Protein AF-A0A498K4H1-F1 (afdb_monomer_lite)

InterPro domains:
  IPR002156 Ribonuclease H domain [PF13456] (60-138)
  IPR036397 Ribonuclease H superfamily [G3DSA:3.30.420.10] (34-140)
  IPR044730 Ribonuclease H-like domain, plant type [cd06222] (63-136)

Radius of gyration: 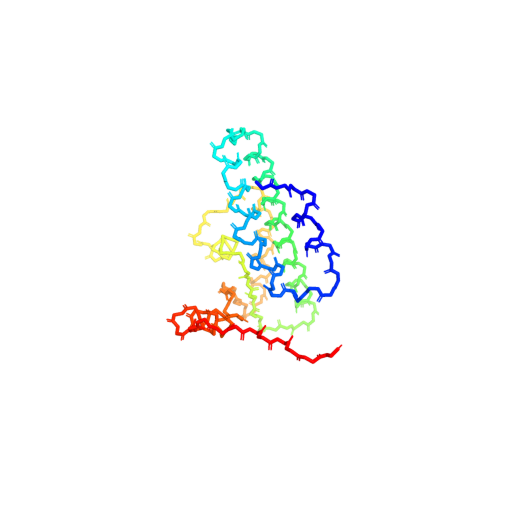23.26 Å; chains: 1; bounding box: 45×38×68 Å

Organism: Malus domestica (NCBI:txid3750)

Secondary structure (DSSP, 8-state):
--HHHHHHHHH-TTS-HHHHHHHIIIIIHHHHHHHHHHS---HHHHHHHHHHHHHHHHHHHHHHHHHHHHHHHTT--EEEEEES-HHHHHHHTTSSPPPTTTHHHHHHHHHHHHHSTEEEEEE---GGGHHHHHHHHHHHHH-----------

Structure (mmCIF, N/CA/C/O backbone):
data_AF-A0A498K4H1-F1
#
_entry.id   AF-A0A498K4H1-F1
#
loop_
_atom_site.group_PDB
_atom_site.id
_atom_site.type_symbol
_atom_site.label_atom_id
_atom_site.label_alt_id
_atom_site.label_comp_id
_atom_site.label_asym_id
_atom_site.label_entity_id
_atom_site.label_seq_id
_atom_site.pdbx_PDB_ins_code
_atom_site.Cartn_x
_atom_site.Cartn_y
_atom_site.Cartn_z
_atom_site.occupancy
_atom_site.B_iso_or_equiv
_atom_site.auth_seq_id
_atom_site.auth_comp_id
_atom_site.auth_asym_id
_atom_site.auth_atom_id
_atom_site.pdbx_PDB_model_num
ATOM 1 N N . MET A 1 1 ? 6.970 -7.934 -41.077 1.00 56.53 1 MET A N 1
ATOM 2 C CA . MET A 1 1 ? 5.564 -7.507 -40.856 1.00 56.53 1 MET A CA 1
ATOM 3 C C . MET A 1 1 ? 5.372 -6.096 -41.404 1.00 56.53 1 MET A C 1
ATOM 5 O O . MET A 1 1 ? 6.158 -5.228 -41.052 1.00 56.53 1 MET A O 1
ATOM 9 N N . LYS A 1 2 ? 4.364 -5.837 -42.252 1.00 60.06 2 LYS A N 1
ATOM 10 C CA . LYS A 1 2 ? 4.034 -4.468 -42.701 1.00 60.06 2 LYS A CA 1
ATOM 11 C C . LYS A 1 2 ? 3.188 -3.774 -41.618 1.00 60.06 2 LYS A C 1
ATOM 13 O O . LYS A 1 2 ? 2.011 -4.089 -41.465 1.00 60.06 2 LYS A O 1
ATOM 18 N N . TRP A 1 3 ? 3.789 -2.853 -40.856 1.00 63.44 3 TRP A N 1
ATOM 19 C CA . TRP A 1 3 ? 3.181 -2.198 -39.679 1.00 63.44 3 TRP A CA 1
ATOM 20 C C . TRP A 1 3 ? 1.826 -1.529 -39.965 1.00 63.44 3 TRP A C 1
ATOM 22 O O . TRP A 1 3 ? 0.914 -1.627 -39.151 1.00 63.44 3 TRP A O 1
ATOM 32 N N . LYS A 1 4 ? 1.652 -0.943 -41.159 1.00 63.16 4 LYS A N 1
ATOM 33 C CA . LYS A 1 4 ? 0.394 -0.294 -41.576 1.00 63.16 4 LYS A CA 1
ATOM 34 C C . LYS A 1 4 ? -0.803 -1.255 -41.644 1.00 63.16 4 LYS A C 1
ATOM 36 O O . LYS A 1 4 ? -1.924 -0.857 -41.354 1.00 63.16 4 LYS A O 1
ATOM 41 N N . SER A 1 5 ? -0.577 -2.520 -41.999 1.00 65.38 5 SER A N 1
ATOM 42 C CA . SER A 1 5 ? -1.637 -3.537 -42.025 1.00 65.38 5 SER A CA 1
ATOM 43 C C . SER A 1 5 ? -1.962 -4.037 -40.614 1.00 65.38 5 SER A C 1
ATOM 45 O O . SER A 1 5 ? -3.123 -4.246 -40.281 1.00 65.38 5 SER A O 1
ATOM 47 N N . ALA A 1 6 ? -0.944 -4.166 -39.758 1.00 64.19 6 ALA A N 1
ATOM 48 C CA . ALA A 1 6 ? -1.096 -4.581 -38.364 1.00 64.19 6 ALA A CA 1
ATOM 49 C C . ALA A 1 6 ? -1.828 -3.530 -37.507 1.00 64.19 6 ALA A C 1
ATOM 51 O O . ALA A 1 6 ? -2.653 -3.885 -36.665 1.00 64.19 6 ALA A O 1
ATOM 52 N N . SER A 1 7 ? -1.571 -2.239 -37.740 1.00 65.50 7 SER A N 1
ATOM 53 C CA . SER A 1 7 ? -2.303 -1.160 -37.072 1.00 65.50 7 SER A CA 1
ATOM 54 C C . SER A 1 7 ? -3.762 -1.102 -37.522 1.00 65.50 7 SER A C 1
ATOM 56 O O . SER A 1 7 ? -4.633 -0.907 -36.683 1.00 65.50 7 SER A O 1
ATOM 58 N N . GLY A 1 8 ? -4.053 -1.354 -38.805 1.00 71.38 8 GLY A N 1
ATOM 59 C CA . GLY A 1 8 ? -5.427 -1.449 -39.314 1.00 71.38 8 GLY A CA 1
ATOM 60 C C . GLY A 1 8 ? -6.255 -2.503 -38.574 1.00 71.38 8 GLY A C 1
ATOM 61 O O . GLY A 1 8 ? -7.355 -2.214 -38.118 1.00 71.38 8 GLY A O 1
ATOM 62 N N . VAL A 1 9 ? -5.673 -3.680 -38.343 1.00 69.56 9 VAL A N 1
ATOM 63 C CA . VAL A 1 9 ? -6.294 -4.785 -37.592 1.00 69.56 9 VAL A CA 1
ATOM 64 C C . VAL A 1 9 ? -6.589 -4.400 -36.130 1.00 69.56 9 VAL A C 1
ATOM 66 O O . VAL A 1 9 ? -7.627 -4.760 -35.580 1.00 69.56 9 VAL A O 1
ATOM 69 N N . LEU A 1 10 ? -5.721 -3.618 -35.483 1.00 68.94 10 LEU A N 1
ATOM 70 C CA . LEU A 1 10 ? -5.940 -3.147 -34.106 1.00 68.94 10 LEU A CA 1
ATOM 71 C C . LEU A 1 10 ? -6.895 -1.959 -34.007 1.00 68.94 10 LEU A C 1
ATOM 73 O O . LEU A 1 10 ? -7.600 -1.829 -33.005 1.00 68.94 10 LEU A O 1
ATOM 77 N N . CYS A 1 11 ? -6.936 -1.107 -35.024 1.00 71.25 11 CYS A N 1
ATOM 78 C CA . CYS A 1 11 ? -7.820 0.051 -35.082 1.00 71.25 11 CYS A CA 1
ATOM 79 C C . CYS A 1 11 ? -9.228 -0.304 -35.586 1.00 71.25 11 CYS A C 1
ATOM 81 O O . CYS A 1 11 ? -10.161 0.463 -35.357 1.00 71.25 11 CYS A O 1
ATOM 83 N N . ASP A 1 12 ? -9.415 -1.475 -36.203 1.00 75.88 12 ASP A N 1
ATOM 84 C CA . ASP A 1 12 ? -10.720 -1.934 -36.676 1.00 75.88 12 ASP A CA 1
ATOM 85 C C . ASP A 1 12 ? -11.672 -2.216 -35.504 1.00 75.88 12 ASP A C 1
ATOM 87 O O . ASP A 1 12 ? -11.444 -3.109 -34.684 1.00 75.88 12 ASP A O 1
ATOM 91 N N . ARG A 1 13 ? -12.759 -1.446 -35.398 1.00 69.00 13 ARG A N 1
ATOM 92 C CA . ARG A 1 13 ? -13.769 -1.605 -34.338 1.00 69.00 13 ARG A CA 1
ATOM 93 C C . ARG A 1 13 ? -14.584 -2.891 -34.468 1.00 69.00 13 ARG A C 1
ATOM 95 O O . ARG A 1 13 ? -15.157 -3.316 -33.472 1.00 69.00 13 ARG A O 1
ATOM 102 N N . ARG A 1 14 ? -14.628 -3.508 -35.653 1.00 76.25 14 ARG A N 1
ATOM 103 C CA . ARG A 1 14 ? -15.366 -4.756 -35.906 1.00 76.25 14 ARG A CA 1
ATOM 104 C C . ARG A 1 14 ? -14.633 -5.981 -35.369 1.00 76.25 14 ARG A C 1
ATOM 106 O O . ARG A 1 14 ? -15.231 -7.042 -35.214 1.00 76.25 14 ARG A O 1
ATOM 113 N N . MET A 1 15 ? -13.344 -5.846 -35.055 1.00 71.56 15 MET A N 1
ATOM 114 C CA . MET A 1 15 ? -12.559 -6.959 -34.553 1.00 71.56 15 MET A CA 1
ATOM 115 C C . MET A 1 15 ? -12.772 -7.172 -33.053 1.00 71.56 15 MET A C 1
ATOM 117 O O . MET A 1 15 ? -12.582 -6.266 -32.237 1.00 71.56 15 MET A O 1
ATOM 121 N N . LEU A 1 16 ? -13.098 -8.414 -32.689 1.00 72.94 16 LEU A N 1
ATOM 122 C CA . LEU A 1 16 ? -13.288 -8.833 -31.304 1.00 72.94 16 LEU A CA 1
ATOM 123 C C . LEU A 1 16 ? -12.063 -8.488 -30.449 1.00 72.94 16 LEU A C 1
ATOM 125 O O . LEU A 1 16 ? -10.923 -8.825 -30.787 1.00 72.94 16 LEU A O 1
ATOM 129 N N . LEU A 1 17 ? -12.310 -7.890 -29.281 1.00 72.94 17 LEU A N 1
ATOM 130 C CA . LEU A 1 17 ? -11.271 -7.487 -28.325 1.00 72.94 17 LEU A CA 1
ATOM 131 C C . LEU A 1 17 ? -10.324 -8.643 -27.960 1.00 72.94 17 LEU A C 1
ATOM 133 O O . LEU A 1 17 ? -9.128 -8.440 -27.767 1.00 72.94 17 LEU A O 1
ATOM 137 N N . LYS A 1 18 ? -10.843 -9.878 -27.927 1.00 73.06 18 LYS A N 1
ATOM 138 C CA . LYS A 1 18 ? -10.060 -11.099 -27.677 1.00 73.06 18 LYS A CA 1
ATOM 139 C C . LYS A 1 18 ? -8.999 -11.347 -28.756 1.00 73.06 18 LYS A C 1
ATOM 141 O O . LYS A 1 18 ? -7.885 -11.753 -28.431 1.00 73.06 18 LYS A O 1
ATOM 146 N N . LEU A 1 19 ? -9.321 -11.083 -30.023 1.00 76.62 19 LEU A N 1
ATOM 147 C CA . LEU A 1 19 ? -8.383 -11.234 -31.135 1.00 76.62 19 LEU A CA 1
ATOM 148 C C . LEU A 1 19 ? -7.355 -10.095 -31.142 1.00 76.62 19 LEU A C 1
ATOM 150 O O . LEU A 1 19 ? -6.171 -10.357 -31.343 1.00 76.62 19 LEU A O 1
ATOM 154 N N . LYS A 1 20 ? -7.767 -8.865 -30.790 1.00 75.12 20 LYS A N 1
ATOM 155 C CA . LYS A 1 20 ? -6.842 -7.735 -30.565 1.00 75.12 20 LYS A CA 1
ATOM 156 C C . LYS A 1 20 ? -5.847 -8.044 -29.454 1.00 75.12 20 LYS A C 1
ATOM 158 O O . LYS A 1 20 ? -4.654 -7.822 -29.624 1.00 75.12 20 LYS A O 1
ATOM 163 N N . GLY A 1 21 ? -6.326 -8.619 -28.352 1.00 77.44 21 GLY A N 1
ATOM 164 C CA . GLY A 1 21 ? -5.490 -9.045 -27.233 1.00 77.44 21 GLY A CA 1
ATOM 165 C C . GLY A 1 21 ? -4.481 -10.130 -27.623 1.00 77.44 21 GLY A C 1
ATOM 166 O O . GLY A 1 21 ? -3.307 -10.021 -27.271 1.00 77.44 21 GLY A O 1
ATOM 167 N N . LYS A 1 22 ? -4.902 -11.144 -28.397 1.00 79.88 22 LYS A N 1
ATOM 168 C CA . LYS A 1 22 ? -3.994 -12.178 -28.929 1.00 79.88 22 LYS A CA 1
ATOM 169 C C . LYS A 1 22 ? -2.950 -11.582 -29.876 1.00 79.88 22 LYS A C 1
ATOM 171 O O . LYS A 1 22 ? -1.767 -11.847 -29.705 1.00 79.88 22 LYS A O 1
ATOM 176 N N . PHE A 1 23 ? -3.360 -10.731 -30.815 1.00 76.06 23 PHE A N 1
ATOM 177 C CA . PHE A 1 23 ? -2.441 -10.085 -31.754 1.00 76.06 23 PHE A CA 1
ATOM 178 C C . PHE A 1 23 ? -1.443 -9.160 -31.042 1.00 76.06 23 PHE A C 1
ATOM 180 O O . PHE A 1 23 ? -0.242 -9.216 -31.306 1.00 76.06 23 PHE A O 1
ATOM 187 N N . TYR A 1 24 ? -1.909 -8.376 -30.066 1.00 73.81 24 TYR A N 1
ATOM 188 C CA . TYR A 1 24 ? -1.042 -7.561 -29.221 1.00 73.81 24 TYR A CA 1
ATOM 189 C C . TYR A 1 24 ? -0.024 -8.425 -28.470 1.00 73.81 24 TYR A C 1
ATOM 191 O O . TYR A 1 24 ? 1.159 -8.110 -28.455 1.00 73.81 24 TYR A O 1
ATOM 199 N N . ARG A 1 25 ? -0.447 -9.548 -27.883 1.00 77.75 25 ARG A N 1
ATOM 200 C CA . ARG A 1 25 ? 0.449 -10.417 -27.112 1.00 77.75 25 ARG A CA 1
ATOM 201 C C . ARG A 1 25 ? 1.446 -11.186 -27.982 1.00 77.75 25 ARG A C 1
ATOM 203 O O . ARG A 1 25 ? 2.571 -11.384 -27.546 1.00 77.75 25 ARG A O 1
ATOM 210 N N . THR A 1 26 ? 1.051 -11.626 -29.171 1.00 74.69 26 THR A N 1
ATOM 211 C CA . THR A 1 26 ? 1.890 -12.494 -30.011 1.00 74.69 26 THR A CA 1
ATOM 212 C C . THR A 1 26 ? 2.769 -11.708 -30.973 1.00 74.69 26 THR A C 1
ATOM 214 O O . THR A 1 26 ? 3.926 -12.068 -31.152 1.00 74.69 26 THR A O 1
ATOM 217 N N . ALA A 1 27 ? 2.256 -10.643 -31.588 1.00 74.62 27 ALA A N 1
ATOM 218 C CA . ALA A 1 27 ? 2.996 -9.885 -32.593 1.00 74.62 27 ALA A CA 1
ATOM 219 C C . ALA A 1 27 ? 3.616 -8.613 -32.004 1.00 74.62 27 ALA A C 1
ATOM 221 O O . ALA A 1 27 ? 4.817 -8.406 -32.148 1.00 74.62 27 ALA A O 1
ATOM 222 N N . ILE A 1 28 ? 2.831 -7.782 -31.303 1.00 70.56 28 ILE A N 1
ATOM 223 C CA . ILE A 1 28 ? 3.335 -6.503 -30.769 1.00 70.56 28 ILE A CA 1
ATOM 224 C C . ILE A 1 28 ? 4.261 -6.722 -29.588 1.00 70.56 28 ILE A C 1
ATOM 226 O O . ILE A 1 28 ? 5.366 -6.205 -29.595 1.00 70.56 28 ILE A O 1
ATOM 230 N N . ARG A 1 29 ? 3.844 -7.484 -28.577 1.00 75.88 29 ARG A N 1
ATOM 231 C CA . ARG A 1 29 ? 4.650 -7.711 -27.377 1.00 75.88 29 ARG A CA 1
ATOM 232 C C . ARG A 1 29 ? 5.943 -8.438 -27.720 1.00 75.88 29 ARG A C 1
ATOM 234 O O . ARG A 1 29 ? 6.970 -8.056 -27.187 1.00 75.88 29 ARG A O 1
ATOM 241 N N . SER A 1 30 ? 5.907 -9.412 -28.628 1.00 69.81 30 SER A N 1
ATOM 242 C CA . SER A 1 30 ? 7.118 -10.079 -29.123 1.00 69.81 30 SER A CA 1
ATOM 243 C C . SER A 1 30 ? 8.017 -9.123 -29.908 1.00 69.81 30 SER A C 1
ATOM 245 O O . SER A 1 30 ? 9.219 -9.121 -29.688 1.00 69.81 30 SER A O 1
ATOM 247 N N . ALA A 1 31 ? 7.460 -8.254 -30.761 1.00 68.06 31 ALA A N 1
ATOM 248 C CA . ALA A 1 31 ? 8.242 -7.234 -31.466 1.00 68.06 31 ALA A CA 1
ATOM 249 C C . ALA A 1 31 ? 8.799 -6.152 -30.524 1.00 68.06 31 ALA A C 1
ATOM 251 O O . ALA A 1 31 ? 9.903 -5.666 -30.738 1.00 68.06 31 ALA A O 1
ATOM 252 N N . MET A 1 32 ? 8.067 -5.790 -29.467 1.00 67.81 32 MET A N 1
ATOM 253 C CA . MET A 1 32 ? 8.543 -4.905 -28.405 1.00 67.81 32 MET A CA 1
ATOM 254 C C . MET A 1 32 ? 9.637 -5.579 -27.585 1.00 67.81 32 MET A C 1
ATOM 256 O O . MET A 1 32 ? 10.624 -4.921 -27.300 1.00 67.81 32 MET A O 1
ATOM 260 N N . LEU A 1 33 ? 9.492 -6.866 -27.245 1.00 64.19 33 LEU A N 1
ATOM 261 C CA . LEU A 1 33 ? 10.516 -7.626 -26.525 1.00 64.19 33 LEU A CA 1
ATOM 262 C C . LEU A 1 33 ? 11.796 -7.746 -27.353 1.00 64.19 33 LEU A C 1
ATOM 264 O O . LEU A 1 33 ? 12.869 -7.426 -26.862 1.00 64.19 33 LEU A O 1
ATOM 268 N N . TYR A 1 34 ? 11.673 -8.118 -28.626 1.00 59.75 34 TYR A N 1
ATOM 269 C CA . TYR A 1 34 ? 12.806 -8.181 -29.544 1.00 59.75 34 TYR A CA 1
ATOM 270 C C . TYR A 1 34 ? 13.426 -6.794 -29.767 1.00 59.75 34 TYR A C 1
ATOM 272 O O . TYR A 1 34 ? 14.640 -6.628 -29.783 1.00 59.75 34 TYR A O 1
ATOM 280 N N . GLY A 1 35 ? 12.589 -5.753 -29.832 1.00 55.94 35 GLY A N 1
ATOM 281 C CA . GLY A 1 35 ? 13.036 -4.367 -29.769 1.00 55.94 35 GLY A CA 1
ATOM 282 C C . GLY A 1 35 ? 13.839 -4.089 -28.496 1.00 55.94 35 GLY A C 1
ATOM 283 O O . GLY A 1 35 ? 14.923 -3.537 -28.587 1.00 55.94 35 GLY A O 1
ATOM 284 N N . THR A 1 36 ? 13.378 -4.506 -27.317 1.00 53.75 36 THR A N 1
ATOM 285 C CA . THR A 1 36 ? 14.112 -4.328 -26.051 1.00 53.75 36 THR A CA 1
ATOM 286 C C . THR A 1 36 ? 15.356 -5.209 -25.922 1.00 53.75 36 THR A C 1
ATOM 288 O O . THR A 1 36 ? 16.259 -4.843 -25.182 1.00 53.75 36 THR A O 1
ATOM 291 N N . GLU A 1 37 ? 15.448 -6.316 -26.661 1.00 51.97 37 GLU A N 1
ATOM 292 C CA . GLU A 1 37 ? 16.682 -7.101 -26.809 1.00 51.97 37 GLU A CA 1
ATOM 293 C C . GLU A 1 37 ? 17.699 -6.390 -27.727 1.00 51.97 37 GLU A C 1
ATOM 295 O O . GLU A 1 37 ? 18.902 -6.593 -27.583 1.00 51.97 37 GLU A O 1
ATOM 300 N N . CYS A 1 38 ? 17.246 -5.486 -28.609 1.00 50.59 38 CYS A N 1
ATOM 301 C CA . CYS A 1 38 ? 18.097 -4.638 -29.457 1.00 50.59 38 CYS A CA 1
ATOM 302 C C . CYS A 1 38 ? 18.260 -3.179 -28.972 1.00 50.59 38 CYS A C 1
ATOM 304 O O . CYS A 1 38 ? 19.088 -2.447 -29.514 1.00 50.59 38 CYS A O 1
ATOM 306 N N . TRP A 1 39 ? 17.524 -2.737 -27.950 1.00 51.09 39 TRP A N 1
ATOM 307 C CA . TRP A 1 39 ? 17.730 -1.453 -27.278 1.00 51.09 39 TRP A CA 1
ATOM 308 C C . TRP A 1 39 ? 18.306 -1.725 -25.898 1.00 51.09 39 TRP A C 1
ATOM 310 O O . TRP A 1 39 ? 17.572 -2.108 -24.992 1.00 51.09 39 TRP A O 1
ATOM 320 N N . ALA A 1 40 ? 19.605 -1.474 -25.717 1.00 51.66 40 ALA A N 1
ATOM 321 C CA . ALA A 1 40 ? 20.205 -1.441 -24.389 1.00 51.66 40 ALA A CA 1
ATOM 322 C C . ALA A 1 40 ? 19.313 -0.587 -23.476 1.00 51.66 40 ALA A C 1
ATOM 324 O O . ALA A 1 40 ? 19.127 0.609 -23.732 1.00 51.66 40 ALA A O 1
ATOM 325 N N . VAL A 1 41 ? 18.714 -1.210 -22.456 1.00 52.72 41 VAL A N 1
ATOM 326 C CA . VAL A 1 41 ? 17.918 -0.518 -21.444 1.00 52.72 41 VAL A CA 1
ATOM 327 C C . VAL A 1 41 ? 18.857 0.477 -20.773 1.00 52.72 41 VAL A C 1
ATOM 329 O O . VAL A 1 41 ? 19.647 0.135 -19.897 1.00 52.72 41 VAL A O 1
ATOM 332 N N . LYS A 1 42 ? 18.839 1.721 -21.257 1.00 61.81 42 LYS A N 1
ATOM 333 C CA . LYS A 1 42 ? 19.718 2.770 -20.751 1.00 61.81 42 LYS A CA 1
ATOM 334 C C . LYS A 1 42 ? 19.395 2.980 -19.278 1.00 61.81 42 LYS A C 1
ATOM 336 O O . LYS A 1 42 ? 18.224 3.003 -18.899 1.00 61.81 42 LYS A O 1
ATOM 341 N N . HIS A 1 43 ? 20.419 3.228 -18.469 1.00 62.16 43 HIS A N 1
ATOM 342 C CA . HIS A 1 43 ? 20.301 3.503 -17.032 1.00 62.16 43 HIS A CA 1
ATOM 343 C C . HIS A 1 43 ? 19.213 4.552 -16.700 1.00 62.16 43 HIS A C 1
ATOM 345 O O . HIS A 1 43 ? 18.527 4.473 -15.685 1.00 62.16 43 HIS A O 1
ATOM 351 N N . GLN A 1 44 ? 18.972 5.500 -17.613 1.00 65.38 44 GLN A N 1
ATOM 352 C CA . GLN A 1 44 ? 17.902 6.496 -17.513 1.00 65.38 44 GLN A CA 1
ATOM 353 C C . GLN A 1 44 ? 16.478 5.906 -17.507 1.00 65.38 44 GLN A C 1
ATOM 355 O O . GLN A 1 44 ? 15.606 6.459 -16.840 1.00 65.38 44 GLN A O 1
ATOM 360 N N . HIS A 1 45 ? 16.210 4.817 -18.234 1.00 65.56 45 HIS A N 1
ATOM 361 C CA . HIS A 1 45 ? 14.902 4.153 -18.223 1.00 65.56 45 HIS A CA 1
ATOM 362 C C . HIS A 1 45 ? 14.658 3.417 -16.907 1.00 65.56 45 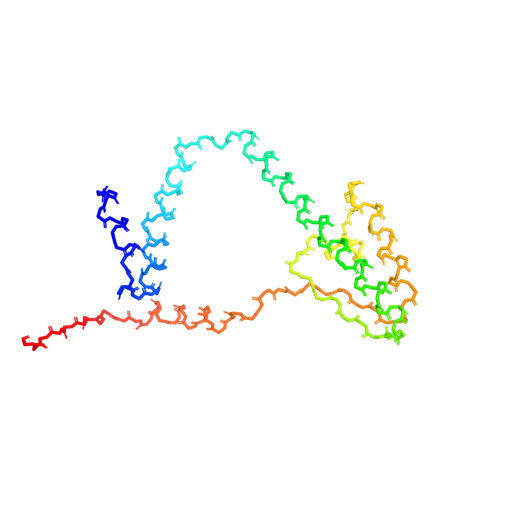HIS A C 1
ATOM 364 O O . HIS A 1 45 ? 13.569 3.538 -16.353 1.00 65.56 45 HIS A O 1
ATOM 370 N N . ILE A 1 46 ? 15.685 2.753 -16.369 1.00 67.81 46 ILE A N 1
ATOM 371 C CA . ILE A 1 46 ? 15.632 2.097 -15.054 1.00 67.81 46 ILE A CA 1
ATOM 372 C C . ILE A 1 46 ? 15.392 3.141 -13.961 1.00 67.81 46 ILE A C 1
ATOM 374 O O . ILE A 1 46 ? 14.479 2.995 -13.156 1.00 67.81 46 ILE A O 1
ATOM 378 N N . HIS A 1 47 ? 16.124 4.257 -13.992 1.00 71.69 47 HIS A N 1
ATOM 379 C CA . HIS A 1 47 ? 15.940 5.341 -13.027 1.00 71.69 47 HIS A CA 1
ATOM 380 C C . HIS A 1 47 ? 14.540 5.977 -13.111 1.00 71.69 47 HIS A C 1
ATOM 382 O O . HIS A 1 47 ? 13.898 6.232 -12.092 1.00 71.69 47 HIS A O 1
ATOM 388 N N . LYS A 1 48 ? 14.018 6.208 -14.326 1.00 72.88 48 LYS A N 1
ATOM 389 C CA . LYS A 1 48 ? 12.646 6.713 -14.522 1.00 72.88 48 LYS A CA 1
ATOM 390 C C . LYS A 1 48 ? 11.591 5.725 -14.019 1.00 72.88 48 LYS A C 1
ATOM 392 O O . LYS A 1 48 ? 10.584 6.166 -13.466 1.00 72.88 48 LYS A O 1
ATOM 397 N N . MET A 1 49 ? 11.823 4.426 -14.201 1.00 69.88 49 MET A N 1
ATOM 398 C CA . MET A 1 49 ? 10.949 3.366 -13.705 1.00 69.88 49 MET A CA 1
ATOM 399 C C . MET A 1 49 ? 10.959 3.318 -12.174 1.00 69.88 49 MET A C 1
ATOM 401 O O . MET A 1 49 ? 9.891 3.430 -11.581 1.00 69.88 49 MET A O 1
ATOM 405 N N . GLY A 1 50 ? 12.132 3.329 -11.534 1.00 75.81 50 GLY A N 1
ATOM 406 C CA . GLY A 1 50 ? 12.246 3.385 -10.071 1.00 75.81 50 GLY A CA 1
ATOM 407 C C . GLY A 1 50 ? 11.596 4.636 -9.465 1.00 75.81 50 GLY A C 1
ATOM 408 O O . GLY A 1 50 ? 10.877 4.559 -8.472 1.00 75.81 50 GLY A O 1
ATOM 409 N N . ALA A 1 51 ? 11.736 5.799 -10.109 1.00 77.12 51 ALA A N 1
ATOM 410 C CA . ALA A 1 51 ? 11.053 7.022 -9.677 1.00 77.12 51 ALA A CA 1
ATOM 411 C C . ALA A 1 51 ? 9.520 6.956 -9.845 1.00 77.12 51 ALA A C 1
ATOM 413 O O . ALA A 1 51 ? 8.774 7.610 -9.109 1.00 77.12 51 ALA A O 1
ATOM 414 N N . ALA A 1 52 ? 9.017 6.222 -10.839 1.00 75.81 52 ALA A N 1
ATOM 415 C CA . ALA A 1 52 ? 7.585 5.982 -11.002 1.00 75.81 52 ALA A CA 1
ATOM 416 C C . ALA A 1 52 ? 7.065 4.997 -9.945 1.00 75.81 52 ALA A C 1
ATOM 418 O O . ALA A 1 52 ? 6.048 5.277 -9.314 1.00 75.81 52 ALA A O 1
ATOM 419 N N . GLU A 1 53 ? 7.794 3.910 -9.698 1.00 76.75 53 GLU A N 1
ATOM 420 C CA . GLU A 1 53 ? 7.500 2.931 -8.650 1.00 76.75 53 GLU A CA 1
ATOM 421 C C . GLU A 1 53 ? 7.447 3.599 -7.277 1.00 76.75 53 GLU A C 1
ATOM 423 O O . GLU A 1 53 ? 6.411 3.545 -6.620 1.00 76.75 53 GLU A O 1
ATOM 428 N N . MET A 1 54 ? 8.478 4.356 -6.894 1.00 85.00 54 MET A N 1
ATOM 429 C CA . MET A 1 54 ? 8.498 5.072 -5.614 1.00 85.00 54 MET A CA 1
ATOM 430 C C . MET A 1 54 ? 7.353 6.072 -5.461 1.00 85.00 54 MET A C 1
ATOM 432 O O . MET A 1 54 ? 6.796 6.221 -4.371 1.00 85.00 54 MET A O 1
ATOM 436 N N . ARG A 1 55 ? 6.939 6.735 -6.548 1.00 82.44 55 ARG A N 1
ATOM 437 C CA . ARG A 1 55 ? 5.744 7.589 -6.519 1.00 82.44 55 ARG A CA 1
ATOM 438 C C . ARG A 1 55 ? 4.481 6.771 -6.273 1.00 82.44 55 ARG A C 1
ATOM 440 O O . ARG A 1 55 ? 3.691 7.171 -5.424 1.00 82.44 55 ARG A O 1
ATOM 447 N N . MET A 1 56 ? 4.293 5.644 -6.959 1.00 81.56 56 MET A N 1
ATOM 448 C CA . MET A 1 56 ? 3.135 4.766 -6.743 1.00 81.56 56 MET A CA 1
ATOM 449 C C . MET A 1 56 ? 3.085 4.219 -5.311 1.00 81.56 56 MET A C 1
ATOM 451 O O . MET A 1 56 ? 2.020 4.245 -4.690 1.00 81.56 56 MET A O 1
ATOM 455 N N . LEU A 1 57 ? 4.226 3.807 -4.748 1.00 82.62 57 LEU A N 1
ATOM 456 C CA . LEU A 1 57 ? 4.305 3.359 -3.353 1.00 82.62 57 LEU A CA 1
ATOM 457 C C . LEU A 1 57 ? 3.917 4.487 -2.391 1.00 82.62 57 LEU A C 1
ATOM 459 O O . LEU A 1 57 ? 3.075 4.298 -1.515 1.00 82.62 57 LEU A O 1
ATOM 463 N N . ARG A 1 58 ? 4.446 5.698 -2.608 1.00 84.75 58 ARG A N 1
ATOM 464 C CA . ARG A 1 58 ? 4.112 6.876 -1.798 1.00 84.75 58 ARG A CA 1
ATOM 465 C C . ARG A 1 58 ? 2.621 7.214 -1.847 1.00 84.75 58 ARG A C 1
ATOM 467 O O . ARG A 1 58 ? 2.038 7.515 -0.808 1.00 84.75 58 ARG A O 1
ATOM 474 N N . TRP A 1 59 ? 2.003 7.175 -3.028 1.00 84.12 59 TRP A N 1
ATOM 475 C CA . TRP A 1 59 ? 0.561 7.392 -3.181 1.00 84.12 59 TRP A CA 1
ATOM 476 C C . TRP A 1 59 ? -0.253 6.350 -2.415 1.00 84.12 59 TRP A C 1
ATOM 478 O O . TRP A 1 59 ? -1.172 6.720 -1.687 1.00 84.12 59 TRP A O 1
ATOM 488 N N . SER A 1 60 ? 0.138 5.080 -2.510 1.00 83.62 60 SER A N 1
ATOM 489 C CA . SER A 1 60 ? -0.527 3.972 -1.818 1.00 83.62 60 SER A CA 1
ATOM 490 C C . SER A 1 60 ? -0.463 4.138 -0.296 1.00 83.62 60 SER A C 1
ATOM 492 O O . SER A 1 60 ? -1.493 4.096 0.374 1.00 83.62 60 SER A O 1
ATOM 494 N N . CYS A 1 61 ? 0.717 4.444 0.258 1.00 85.75 61 CYS A N 1
ATOM 495 C CA . CYS A 1 61 ? 0.870 4.706 1.692 1.00 85.75 61 CYS A CA 1
ATOM 496 C C . CYS A 1 61 ? 0.027 5.907 2.153 1.00 85.75 61 CYS A C 1
ATOM 498 O O . CYS A 1 61 ? -0.633 5.851 3.188 1.00 85.75 61 CYS A O 1
ATOM 500 N N . ARG A 1 62 ? 0.011 7.006 1.383 1.00 87.06 62 ARG A N 1
ATOM 501 C CA . ARG A 1 6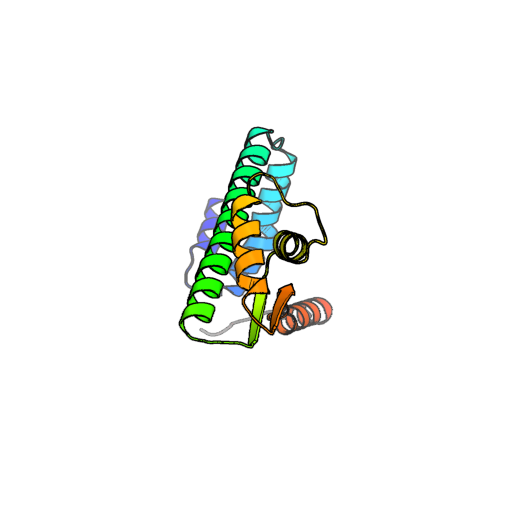2 ? -0.806 8.182 1.728 1.00 87.06 62 ARG A CA 1
ATOM 502 C C . ARG A 1 62 ? -2.291 7.844 1.743 1.00 87.06 62 ARG A C 1
ATOM 504 O O . ARG A 1 62 ? -2.968 8.254 2.680 1.00 87.06 62 ARG A O 1
ATOM 511 N N . ALA A 1 63 ? -2.776 7.104 0.748 1.00 86.19 63 ALA A N 1
ATOM 512 C CA . ALA A 1 63 ? -4.171 6.681 0.676 1.00 86.19 63 ALA A CA 1
ATOM 513 C C . ALA A 1 63 ? -4.576 5.865 1.912 1.00 86.19 63 ALA A C 1
ATOM 515 O O . ALA A 1 63 ? -5.595 6.167 2.524 1.00 86.19 63 ALA A O 1
ATOM 516 N N . ILE A 1 64 ? -3.734 4.919 2.340 1.00 85.75 64 ILE A N 1
ATOM 517 C CA . ILE A 1 64 ? -3.967 4.132 3.561 1.00 85.75 64 ILE A CA 1
ATOM 518 C C . ILE A 1 64 ? -4.009 5.026 4.792 1.00 85.75 64 ILE A C 1
ATOM 520 O O . ILE A 1 64 ? -4.919 4.903 5.602 1.00 85.75 64 ILE A O 1
ATOM 524 N N . ARG A 1 65 ? -3.064 5.962 4.924 1.00 88.12 65 ARG A N 1
ATOM 525 C CA . ARG A 1 65 ? -3.054 6.900 6.052 1.00 88.12 65 ARG A CA 1
ATOM 526 C C . ARG A 1 65 ? -4.353 7.707 6.126 1.00 88.12 65 ARG A C 1
ATOM 528 O O . ARG A 1 65 ? -4.894 7.876 7.211 1.00 88.12 65 ARG A O 1
ATOM 535 N N . TYR A 1 66 ? -4.854 8.196 4.989 1.00 86.38 66 TYR A N 1
ATOM 536 C CA . TYR A 1 66 ? -6.128 8.920 4.938 1.00 86.38 66 TYR A CA 1
ATOM 537 C C . TYR A 1 66 ? -7.322 8.019 5.261 1.00 86.38 66 TYR A C 1
ATOM 539 O O . TYR A 1 66 ? -8.178 8.429 6.037 1.00 86.38 66 TYR A O 1
ATOM 547 N N . ALA A 1 67 ? -7.362 6.801 4.717 1.00 86.19 67 ALA A N 1
ATOM 548 C CA . ALA A 1 67 ? -8.425 5.840 5.000 1.00 86.19 67 ALA A CA 1
ATOM 549 C C . ALA A 1 67 ? -8.471 5.467 6.487 1.00 86.19 67 ALA A C 1
ATOM 551 O O . ALA A 1 67 ? -9.531 5.510 7.095 1.00 86.19 67 ALA A O 1
ATOM 552 N N . LEU A 1 68 ? -7.316 5.190 7.099 1.00 86.06 68 LEU A N 1
ATOM 553 C CA . LEU A 1 68 ? -7.218 4.920 8.533 1.00 86.06 68 LEU A CA 1
ATOM 554 C C . LEU A 1 68 ? -7.689 6.109 9.364 1.00 86.06 68 LEU A C 1
ATOM 556 O O . LEU A 1 68 ? -8.453 5.928 10.303 1.00 86.06 68 LEU A O 1
ATOM 560 N N . GLN A 1 69 ? -7.276 7.325 8.999 1.00 86.44 69 GLN A N 1
ATOM 561 C CA . GLN A 1 69 ? -7.716 8.524 9.703 1.00 86.44 69 GLN A CA 1
ATOM 562 C C . GLN A 1 69 ? -9.236 8.701 9.631 1.00 86.44 69 GLN A C 1
ATOM 564 O O . GLN A 1 69 ? -9.840 9.077 10.630 1.00 86.44 69 GLN A O 1
ATOM 569 N N . PHE A 1 70 ? -9.834 8.406 8.475 1.00 86.44 70 PHE A N 1
ATOM 570 C CA . PHE A 1 70 ? -11.279 8.432 8.280 1.00 86.44 70 PHE A CA 1
ATOM 571 C C . PHE A 1 70 ? -11.989 7.367 9.128 1.00 86.44 70 PHE A C 1
ATOM 573 O O . PHE A 1 70 ? -12.974 7.653 9.797 1.00 86.44 70 PHE A O 1
ATOM 580 N N . CYS A 1 71 ? -11.460 6.144 9.172 1.00 84.62 71 CYS A N 1
ATOM 581 C CA . CYS A 1 71 ? -12.034 5.094 10.009 1.00 84.62 71 CYS A CA 1
ATOM 582 C C . CYS A 1 71 ? -11.933 5.410 11.509 1.00 84.62 71 CYS A C 1
ATOM 584 O O . CYS A 1 71 ? -12.848 5.079 12.255 1.00 84.62 71 CYS A O 1
ATOM 586 N N . ILE A 1 72 ? -10.858 6.079 11.945 1.00 83.94 72 ILE A N 1
ATOM 587 C CA . ILE A 1 72 ? -10.718 6.560 13.327 1.00 83.94 72 ILE A CA 1
ATOM 588 C C . ILE A 1 72 ? -11.773 7.629 13.635 1.00 83.94 72 ILE A C 1
ATOM 590 O O . ILE A 1 72 ? -12.361 7.600 14.711 1.00 83.94 72 ILE A O 1
ATOM 594 N N . THR A 1 73 ? -12.031 8.565 12.714 1.00 84.62 73 THR A N 1
ATOM 595 C CA . THR A 1 73 ? -13.056 9.603 12.928 1.00 84.62 73 THR A CA 1
ATOM 596 C C . THR A 1 73 ? -14.474 9.042 12.948 1.00 84.62 73 THR A C 1
ATOM 598 O O . THR A 1 73 ? -15.302 9.549 13.697 1.00 84.62 73 THR A O 1
ATOM 601 N N . ASP A 1 74 ? -14.733 7.985 12.178 1.00 83.94 74 ASP A N 1
ATOM 602 C CA . ASP A 1 74 ? -16.038 7.319 12.111 1.00 83.94 74 ASP A CA 1
ATOM 603 C C . ASP A 1 74 ? -16.232 6.238 13.195 1.00 83.94 74 ASP A C 1
ATOM 605 O O . ASP A 1 74 ? -17.307 5.647 13.277 1.00 83.94 74 ASP A O 1
ATOM 609 N N . GLY A 1 75 ? -15.223 5.970 14.037 1.00 82.12 75 GLY A N 1
ATOM 610 C CA . GLY A 1 75 ? -15.311 4.973 15.115 1.00 82.12 75 GLY A CA 1
ATOM 611 C C . GLY A 1 75 ? -15.433 3.528 14.614 1.00 82.12 75 GLY A C 1
ATOM 612 O O . GLY A 1 75 ? -16.224 2.747 15.139 1.00 82.12 75 GLY A O 1
ATOM 613 N N . ILE A 1 76 ? -14.713 3.184 13.541 1.00 79.56 76 ILE A N 1
ATOM 614 C CA . ILE A 1 76 ? -14.715 1.837 12.958 1.00 79.56 76 ILE A CA 1
ATOM 615 C C . ILE A 1 76 ? -13.549 1.027 13.538 1.00 79.56 76 ILE A C 1
ATOM 617 O O . ILE A 1 76 ? -12.391 1.251 13.190 1.00 79.56 76 ILE A O 1
ATOM 621 N N . ASP A 1 77 ? -13.862 0.020 14.354 1.00 67.56 77 ASP A N 1
ATOM 622 C CA . ASP A 1 77 ? -12.855 -0.632 15.212 1.00 67.56 77 ASP A CA 1
ATOM 623 C C . ASP A 1 77 ? -12.271 -1.940 14.636 1.00 67.56 77 ASP A C 1
ATOM 625 O O . ASP A 1 77 ? -11.354 -2.534 15.205 1.00 67.56 77 ASP A O 1
ATOM 629 N N . ASN A 1 78 ? -12.765 -2.393 13.479 1.00 73.50 78 ASN A N 1
ATOM 630 C CA . ASN A 1 78 ? -12.356 -3.641 12.826 1.00 73.50 78 ASN A CA 1
ATOM 631 C C . ASN A 1 78 ? -12.100 -3.416 11.335 1.00 73.50 78 ASN A C 1
ATOM 633 O O . ASN A 1 78 ? -13.016 -3.494 10.518 1.00 73.50 78 ASN A O 1
ATOM 637 N N . ILE A 1 79 ? -10.846 -3.142 10.976 1.00 78.19 79 ILE A N 1
ATOM 638 C CA . ILE A 1 79 ? -10.474 -2.761 9.608 1.00 78.19 79 ILE A CA 1
ATOM 639 C C . ILE A 1 79 ? -9.507 -3.793 9.042 1.00 78.19 79 ILE A C 1
ATOM 641 O O . ILE A 1 79 ? -8.458 -4.073 9.624 1.00 78.19 79 ILE A O 1
ATOM 645 N N . ILE A 1 80 ? -9.840 -4.330 7.870 1.00 79.81 80 ILE A N 1
ATOM 646 C CA . ILE A 1 80 ? -8.934 -5.159 7.077 1.00 79.81 80 ILE A CA 1
ATOM 647 C C . ILE A 1 80 ? -8.485 -4.322 5.883 1.00 79.81 80 ILE A C 1
ATOM 649 O O . ILE A 1 80 ? -9.286 -3.985 5.014 1.00 79.81 80 ILE A O 1
ATOM 653 N N . ILE A 1 81 ? -7.203 -3.965 5.850 1.00 79.56 81 ILE A N 1
ATOM 654 C CA . ILE A 1 81 ? -6.601 -3.265 4.718 1.00 79.56 81 ILE A CA 1
ATOM 655 C C . ILE A 1 81 ? -6.014 -4.312 3.783 1.00 79.56 81 ILE A C 1
ATOM 657 O O . ILE A 1 81 ? -4.974 -4.903 4.075 1.00 79.56 81 ILE A O 1
ATOM 661 N N . GLU A 1 82 ? -6.663 -4.513 2.643 1.00 79.75 82 GLU A N 1
ATOM 662 C CA . GLU A 1 82 ? -6.121 -5.326 1.559 1.00 79.75 82 GLU A CA 1
ATOM 663 C C . GLU A 1 82 ? -5.279 -4.469 0.614 1.00 79.75 82 GLU A C 1
ATOM 665 O O . GLU A 1 82 ? -5.726 -3.444 0.098 1.00 79.75 82 GLU A O 1
ATOM 670 N N . MET A 1 83 ? -4.041 -4.896 0.378 1.00 74.00 83 MET A N 1
ATOM 671 C CA . MET A 1 83 ? -3.095 -4.194 -0.487 1.00 74.00 83 MET A CA 1
ATOM 672 C C . MET A 1 83 ? -2.611 -5.089 -1.624 1.00 74.00 83 MET A C 1
ATOM 674 O O . MET A 1 83 ? -2.246 -6.239 -1.387 1.00 74.00 83 MET A O 1
ATOM 678 N N . ASP A 1 84 ? -2.510 -4.546 -2.839 1.00 69.50 84 ASP A N 1
ATOM 679 C CA . ASP A 1 84 ? -1.989 -5.261 -4.013 1.00 69.50 84 ASP A CA 1
ATOM 680 C C . ASP A 1 84 ? -0.462 -5.125 -4.186 1.00 69.50 84 ASP A C 1
ATOM 682 O O . ASP A 1 84 ? 0.141 -5.805 -5.022 1.00 69.50 84 ASP A O 1
ATOM 686 N N . THR A 1 85 ? 0.189 -4.302 -3.356 1.00 71.12 85 THR A N 1
ATOM 687 C CA . THR A 1 85 ? 1.649 -4.142 -3.307 1.00 71.12 85 THR A CA 1
ATOM 688 C C . THR A 1 85 ? 2.264 -4.927 -2.148 1.00 71.12 85 THR A C 1
ATOM 690 O O . THR A 1 85 ? 2.168 -4.521 -0.985 1.00 71.12 85 THR A O 1
ATOM 693 N N . LYS A 1 86 ? 2.963 -6.023 -2.471 1.00 75.50 86 LYS A N 1
ATOM 694 C CA . LYS A 1 86 ? 3.618 -6.897 -1.484 1.00 75.50 86 LYS A CA 1
ATOM 695 C C . LYS A 1 86 ? 4.633 -6.141 -0.622 1.00 75.50 86 LYS A C 1
ATOM 697 O O . LYS A 1 86 ? 4.598 -6.276 0.594 1.00 75.50 86 LYS A O 1
ATOM 702 N N . ASN A 1 87 ? 5.468 -5.303 -1.238 1.00 75.44 87 ASN A N 1
ATOM 703 C CA . ASN A 1 87 ? 6.540 -4.586 -0.542 1.00 75.44 87 ASN A CA 1
ATOM 704 C C . ASN A 1 87 ? 5.993 -3.666 0.555 1.00 75.44 87 ASN A C 1
ATOM 706 O O . ASN A 1 87 ? 6.424 -3.756 1.695 1.00 75.44 87 ASN A O 1
ATOM 710 N N . VAL A 1 88 ? 4.991 -2.836 0.248 1.00 75.81 88 VAL A N 1
ATOM 711 C CA . VAL A 1 88 ? 4.411 -1.914 1.241 1.00 75.81 88 VAL A CA 1
ATOM 712 C C . VAL A 1 88 ? 3.685 -2.675 2.346 1.00 75.81 88 VAL A C 1
ATOM 714 O O . VAL A 1 88 ? 3.802 -2.310 3.509 1.00 75.81 88 VAL A O 1
ATOM 717 N N . CYS A 1 89 ? 2.994 -3.769 2.012 1.00 80.25 89 CYS A N 1
ATOM 718 C CA . CYS A 1 89 ? 2.377 -4.636 3.015 1.00 80.25 89 CYS A CA 1
ATOM 719 C C . CYS A 1 89 ? 3.432 -5.242 3.960 1.00 80.25 89 CYS A C 1
ATOM 721 O O . CYS A 1 89 ? 3.251 -5.240 5.175 1.00 80.25 89 CYS A O 1
ATOM 723 N N . GLN A 1 90 ? 4.571 -5.697 3.428 1.00 80.94 90 GLN A N 1
ATOM 724 C CA . GLN A 1 90 ? 5.687 -6.199 4.235 1.00 80.94 90 GLN A CA 1
ATOM 725 C C . GLN A 1 90 ? 6.332 -5.101 5.094 1.00 80.94 90 GLN A C 1
ATOM 727 O O . GLN A 1 90 ? 6.634 -5.359 6.256 1.00 80.94 90 GLN A O 1
ATOM 732 N N . MET A 1 91 ? 6.483 -3.882 4.569 1.00 83.19 91 MET A N 1
ATOM 733 C CA . MET A 1 91 ? 6.996 -2.731 5.324 1.00 83.19 91 MET A CA 1
ATOM 734 C C . MET A 1 91 ? 6.051 -2.343 6.469 1.00 83.19 91 MET A C 1
ATOM 736 O O . MET A 1 91 ? 6.498 -2.148 7.594 1.00 83.19 91 MET A O 1
ATOM 740 N N . ILE A 1 92 ? 4.735 -2.279 6.227 1.00 83.50 92 ILE A N 1
ATOM 741 C CA . ILE A 1 92 ? 3.746 -1.957 7.270 1.00 83.50 92 ILE A CA 1
ATOM 742 C C . ILE A 1 92 ? 3.722 -3.043 8.350 1.00 83.50 92 ILE A C 1
ATOM 744 O O . ILE A 1 92 ? 3.696 -2.719 9.535 1.00 83.50 92 ILE A O 1
ATOM 748 N N . ASN A 1 93 ? 3.821 -4.313 7.956 1.00 83.94 93 ASN A N 1
ATOM 749 C CA . ASN A 1 93 ? 3.937 -5.442 8.879 1.00 83.94 93 ASN A CA 1
ATOM 750 C C . ASN A 1 93 ? 5.322 -5.554 9.550 1.00 83.94 93 ASN A C 1
ATOM 752 O O . ASN A 1 93 ? 5.566 -6.525 10.261 1.00 83.94 93 ASN A O 1
ATOM 756 N N . LYS A 1 94 ? 6.230 -4.586 9.334 1.00 80.81 94 LYS A N 1
ATOM 757 C CA . LYS A 1 94 ? 7.604 -4.557 9.871 1.00 80.81 94 LYS A CA 1
ATOM 758 C C . LYS A 1 94 ? 8.436 -5.804 9.529 1.00 80.81 94 LYS A C 1
ATOM 760 O O . LYS A 1 94 ? 9.364 -6.151 10.249 1.00 80.81 94 LYS A O 1
ATOM 765 N N . ALA A 1 95 ? 8.106 -6.482 8.430 1.00 76.88 95 ALA A N 1
ATOM 766 C CA . ALA A 1 95 ? 8.824 -7.659 7.940 1.00 76.88 95 ALA A CA 1
ATOM 767 C C . ALA A 1 95 ? 10.036 -7.298 7.061 1.00 76.88 95 ALA A C 1
ATOM 769 O O . ALA A 1 95 ? 10.863 -8.158 6.772 1.00 76.88 95 ALA A O 1
ATOM 770 N N . VAL A 1 96 ? 10.107 -6.049 6.593 1.00 80.12 96 VAL A N 1
ATOM 771 C CA . VAL A 1 96 ? 11.194 -5.488 5.779 1.00 80.12 96 VAL A CA 1
ATOM 772 C C . VAL A 1 96 ? 11.461 -4.068 6.268 1.00 80.12 96 VAL A C 1
ATOM 774 O O . VAL A 1 96 ? 10.516 -3.372 6.654 1.00 80.12 96 VAL A O 1
ATOM 777 N N . ASP A 1 97 ? 12.724 -3.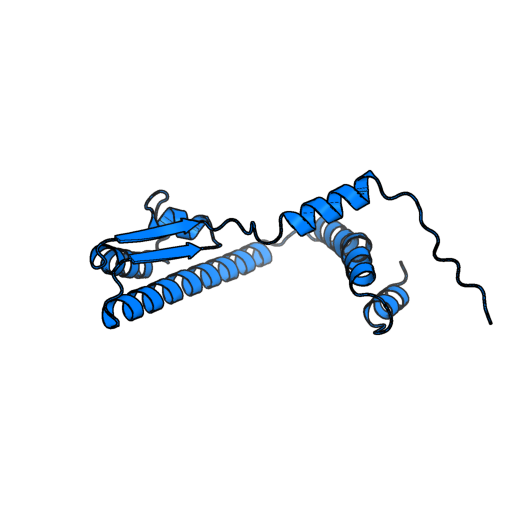644 6.228 1.00 75.44 97 ASP A N 1
ATOM 778 C CA . ASP A 1 97 ? 13.126 -2.288 6.595 1.00 75.44 97 ASP A CA 1
ATOM 779 C C . ASP A 1 97 ? 12.373 -1.231 5.781 1.00 75.44 97 ASP A C 1
ATOM 781 O O . ASP A 1 97 ? 12.122 -1.373 4.578 1.00 75.44 97 ASP A O 1
ATOM 785 N N . ALA A 1 98 ? 11.992 -0.152 6.461 1.00 74.62 98 ALA A N 1
ATOM 786 C CA . ALA A 1 98 ? 11.322 0.961 5.819 1.00 74.62 98 ALA A CA 1
ATOM 787 C C . ALA A 1 98 ? 12.303 1.731 4.924 1.00 74.62 98 ALA A C 1
ATOM 789 O O . ALA A 1 98 ? 13.384 2.124 5.350 1.00 74.62 98 ALA A O 1
ATOM 790 N N . ASP A 1 99 ? 11.893 2.004 3.687 1.00 78.75 99 ASP A N 1
ATOM 791 C CA . ASP A 1 99 ? 12.593 2.951 2.823 1.00 78.75 99 ASP A CA 1
ATOM 792 C C . ASP A 1 99 ? 12.532 4.348 3.460 1.00 78.75 99 ASP A C 1
ATOM 794 O O . ASP A 1 99 ? 11.445 4.819 3.816 1.00 78.75 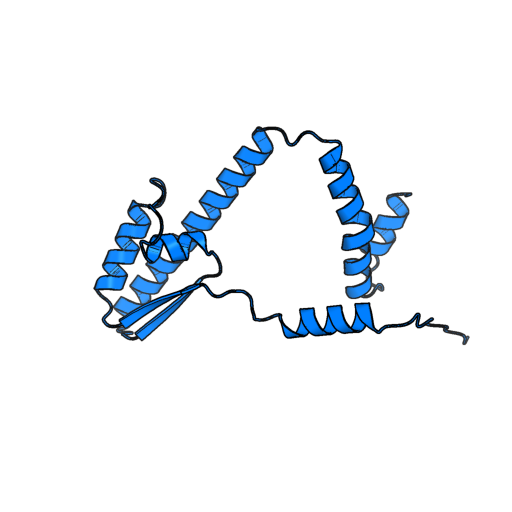99 ASP A O 1
ATOM 798 N N . ALA A 1 100 ? 13.677 5.027 3.561 1.00 80.94 100 ALA A N 1
ATOM 799 C CA . ALA A 1 100 ? 13.795 6.361 4.155 1.00 80.94 100 ALA A CA 1
ATOM 800 C C . ALA A 1 100 ? 12.820 7.389 3.538 1.00 80.94 100 ALA A C 1
ATOM 802 O O . ALA A 1 100 ? 12.345 8.302 4.210 1.00 80.94 100 ALA A O 1
ATOM 803 N N . ASN A 1 101 ? 12.441 7.228 2.262 1.00 80.81 101 ASN A N 1
ATOM 804 C CA . ASN A 1 101 ? 11.472 8.104 1.592 1.00 80.81 101 ASN A CA 1
ATOM 805 C C . ASN A 1 101 ? 10.014 7.882 2.025 1.00 80.81 101 ASN A C 1
ATOM 807 O O . ASN A 1 101 ? 9.138 8.677 1.660 1.00 80.81 101 ASN A O 1
ATOM 811 N N . LEU A 1 102 ? 9.729 6.771 2.702 1.00 83.06 102 LEU A N 1
ATOM 812 C CA . LEU A 1 102 ? 8.396 6.353 3.135 1.00 83.06 102 LEU A CA 1
ATOM 813 C C . LEU A 1 102 ? 8.268 6.307 4.661 1.00 83.06 102 LEU A C 1
ATOM 815 O O . LEU A 1 102 ? 7.141 6.301 5.153 1.00 83.06 102 LEU A O 1
ATOM 819 N N . GLU A 1 103 ? 9.382 6.337 5.392 1.00 84.19 103 GLU A N 1
ATOM 820 C CA . GLU A 1 103 ? 9.456 6.227 6.852 1.00 84.19 103 GLU A CA 1
ATOM 821 C C . GLU A 1 103 ? 8.490 7.173 7.579 1.00 84.19 103 GLU A C 1
ATOM 823 O O . GLU A 1 103 ? 7.678 6.725 8.387 1.00 84.19 103 GLU A O 1
ATOM 828 N N . GLY A 1 104 ? 8.462 8.460 7.216 1.00 85.00 104 GLY A N 1
ATOM 829 C CA . GLY A 1 104 ? 7.545 9.425 7.836 1.00 85.00 104 GLY A CA 1
ATOM 830 C C . GLY A 1 104 ? 6.057 9.112 7.607 1.00 85.00 104 GLY A C 1
ATOM 831 O O . GLY A 1 104 ? 5.224 9.341 8.483 1.00 85.00 104 GLY A O 1
ATOM 832 N N . ILE A 1 105 ? 5.700 8.551 6.445 1.00 86.62 105 ILE A N 1
ATOM 833 C CA . ILE A 1 105 ? 4.312 8.160 6.144 1.00 86.62 105 ILE A CA 1
ATOM 834 C C . ILE A 1 105 ? 3.963 6.870 6.890 1.00 86.62 105 ILE A C 1
ATOM 836 O O . ILE A 1 105 ? 2.874 6.771 7.456 1.00 86.62 105 ILE A O 1
ATOM 840 N N . LEU A 1 106 ? 4.888 5.907 6.915 1.00 86.38 106 LEU A N 1
ATOM 841 C CA . LEU A 1 106 ? 4.738 4.640 7.627 1.00 86.38 106 LEU A CA 1
ATOM 842 C C . LEU A 1 106 ? 4.587 4.858 9.132 1.00 86.38 106 LEU A C 1
ATOM 844 O O . LEU A 1 106 ? 3.714 4.244 9.734 1.00 86.38 106 LEU A O 1
ATOM 848 N N . HIS A 1 107 ? 5.328 5.800 9.717 1.00 87.94 107 HIS A N 1
ATOM 849 C CA . HIS A 1 107 ? 5.169 6.172 11.120 1.00 87.94 107 HIS A CA 1
ATOM 850 C C . HIS A 1 107 ? 3.751 6.676 11.428 1.00 87.94 107 HIS A C 1
ATOM 852 O O . HIS A 1 107 ? 3.143 6.273 12.419 1.00 87.94 107 HIS A O 1
ATOM 858 N N . GLY A 1 108 ? 3.176 7.498 10.543 1.00 87.44 108 GLY A N 1
ATOM 859 C CA . GLY A 1 108 ? 1.782 7.934 10.664 1.00 87.44 108 GLY A CA 1
ATOM 860 C C . GLY A 1 108 ? 0.777 6.783 10.540 1.00 87.44 108 GLY A C 1
ATOM 861 O O . GLY A 1 108 ? -0.203 6.746 11.277 1.00 87.44 108 GLY A O 1
ATOM 862 N N . ILE A 1 109 ? 1.031 5.827 9.641 1.00 87.75 109 ILE A N 1
ATOM 863 C CA . ILE A 1 109 ? 0.203 4.622 9.483 1.00 87.75 109 ILE A CA 1
ATOM 864 C C . ILE A 1 109 ? 0.277 3.751 10.739 1.00 87.75 109 ILE A C 1
ATOM 866 O O . ILE A 1 109 ? -0.763 3.358 11.249 1.00 87.75 109 ILE A O 1
ATOM 870 N N . TRP A 1 110 ? 1.469 3.479 11.273 1.00 88.25 110 TRP A N 1
ATOM 871 C CA . TRP A 1 110 ? 1.629 2.688 12.495 1.00 88.25 110 TRP A CA 1
ATOM 872 C C . TRP A 1 110 ? 0.975 3.348 13.700 1.00 88.25 110 TRP A C 1
ATOM 874 O O . TRP A 1 110 ? 0.325 2.661 14.480 1.00 88.25 110 TRP A O 1
ATOM 884 N N . SER A 1 111 ? 1.097 4.671 13.830 1.00 87.50 111 SER A N 1
ATOM 885 C CA . SER A 1 111 ? 0.399 5.408 14.882 1.00 87.50 111 SER A CA 1
ATOM 886 C C . SER A 1 111 ? -1.114 5.219 14.775 1.00 87.50 111 SER A C 1
ATOM 888 O O . SER A 1 111 ? -1.751 4.932 15.779 1.00 87.50 111 SER A O 1
ATOM 890 N N . ALA A 1 112 ? -1.678 5.334 13.568 1.00 85.94 112 ALA A N 1
ATOM 891 C CA . ALA A 1 112 ? -3.109 5.149 13.344 1.00 85.94 112 ALA A CA 1
ATOM 892 C C . ALA A 1 112 ? -3.554 3.698 13.591 1.00 85.94 112 ALA A C 1
ATOM 894 O O . ALA A 1 112 ? -4.567 3.471 14.242 1.00 85.94 112 ALA A O 1
ATOM 895 N N . LEU A 1 113 ? -2.777 2.714 13.125 1.00 84.56 113 LEU A N 1
ATOM 896 C CA . LEU A 1 113 ? -3.040 1.294 13.367 1.00 84.56 113 LEU A CA 1
ATOM 897 C C . LEU A 1 113 ? -3.007 0.952 14.860 1.00 84.56 113 LEU A C 1
ATOM 899 O O . LEU A 1 113 ? -3.854 0.197 15.309 1.00 84.56 113 LEU A O 1
ATOM 903 N N . ASN A 1 114 ? -2.080 1.529 15.632 1.00 84.62 114 ASN A N 1
ATOM 904 C CA . ASN A 1 114 ? -2.011 1.328 17.083 1.00 84.62 114 ASN A CA 1
ATOM 905 C C . ASN A 1 114 ? -3.198 1.955 17.828 1.00 84.62 114 ASN A C 1
ATOM 907 O O . ASN A 1 114 ? -3.549 1.495 18.910 1.00 84.62 114 ASN A O 1
ATOM 911 N N . SER A 1 115 ? -3.798 3.013 17.277 1.00 81.94 115 SER A N 1
ATOM 912 C CA . SER A 1 115 ? -5.024 3.609 17.818 1.00 81.94 115 SER A CA 1
ATOM 913 C C . SER A 1 115 ? -6.274 2.776 17.522 1.00 81.94 115 SER A C 1
ATOM 915 O O . SER A 1 115 ? -7.302 2.990 18.156 1.00 81.94 115 SER A O 1
ATOM 917 N N . LEU A 1 116 ? -6.200 1.835 16.578 1.00 76.38 116 LEU A N 1
ATOM 918 C CA . LEU A 1 116 ? -7.301 0.959 16.194 1.00 76.38 116 LEU A CA 1
ATOM 919 C C . LEU A 1 116 ? -7.160 -0.387 16.912 1.00 76.38 116 LEU A C 1
ATOM 921 O O . LEU A 1 116 ? -6.146 -1.067 16.787 1.00 76.38 116 LEU A O 1
ATOM 925 N N . GLY A 1 117 ? -8.192 -0.802 17.649 1.00 68.69 117 GLY A N 1
ATOM 926 C CA . GLY A 1 117 ? -8.137 -2.011 18.482 1.00 68.69 117 GLY A CA 1
ATOM 927 C C . GLY A 1 117 ? -7.920 -3.324 17.710 1.00 68.69 117 GLY A C 1
ATOM 928 O O . GLY A 1 117 ? -7.379 -4.275 18.271 1.00 68.69 117 GLY A O 1
ATOM 929 N N . SER A 1 118 ? -8.315 -3.397 16.431 1.00 73.88 118 SER A N 1
ATOM 930 C CA . SER A 1 118 ? -8.172 -4.601 15.596 1.00 73.88 118 SER A CA 1
ATOM 931 C C . SER A 1 118 ? -8.048 -4.259 14.101 1.00 73.88 118 SER A C 1
ATOM 933 O O . SER A 1 118 ? -8.887 -4.620 13.269 1.00 73.88 118 SER A O 1
ATOM 935 N N . ALA A 1 119 ? -6.980 -3.547 13.733 1.00 77.25 119 ALA A N 1
ATOM 936 C CA . ALA A 1 119 ? -6.628 -3.329 12.331 1.00 77.25 119 ALA A CA 1
ATOM 937 C C . ALA A 1 119 ? -5.650 -4.404 11.823 1.00 77.25 119 ALA A C 1
ATOM 939 O O . ALA A 1 119 ? -4.613 -4.660 12.436 1.00 77.25 119 ALA A O 1
ATOM 940 N N . LYS A 1 120 ? -5.958 -5.031 10.681 1.00 79.38 120 LYS A N 1
ATOM 941 C CA . LYS A 1 120 ? -5.102 -6.037 10.027 1.00 79.38 120 LYS A CA 1
ATOM 942 C C . LYS A 1 120 ? -4.766 -5.606 8.610 1.00 79.38 120 LYS A C 1
ATOM 944 O O . LYS A 1 120 ? -5.649 -5.222 7.850 1.00 79.38 120 LYS A O 1
ATOM 949 N N . VAL A 1 121 ? -3.495 -5.713 8.236 1.00 77.44 121 VAL A N 1
ATOM 950 C CA . VAL A 1 121 ? -3.031 -5.406 6.880 1.00 77.44 121 VAL A CA 1
ATOM 951 C C . VAL A 1 121 ? -2.663 -6.707 6.182 1.00 77.44 121 VAL A C 1
ATOM 953 O O . VAL A 1 121 ? -1.751 -7.416 6.607 1.00 77.44 121 VAL A O 1
ATOM 956 N N . ALA A 1 122 ? -3.386 -7.028 5.114 1.00 77.81 122 ALA A N 1
ATOM 957 C CA . ALA A 1 122 ? -3.218 -8.254 4.353 1.00 77.81 122 ALA A CA 1
ATOM 958 C C . ALA A 1 122 ? -2.762 -7.948 2.924 1.00 77.81 122 ALA A C 1
ATOM 960 O O . ALA A 1 122 ? -3.212 -7.004 2.273 1.00 77.81 122 ALA A O 1
ATOM 961 N N . TYR A 1 123 ? -1.851 -8.775 2.413 1.00 75.94 123 TYR A N 1
ATOM 962 C CA . TYR A 1 123 ? -1.519 -8.758 0.997 1.00 75.94 123 TYR A CA 1
ATOM 963 C C . TYR A 1 123 ? -2.607 -9.504 0.221 1.00 75.94 123 TYR A C 1
ATOM 965 O O . TYR A 1 123 ? -2.703 -10.729 0.299 1.00 75.94 123 TYR A O 1
ATOM 973 N N . GLY A 1 124 ? -3.405 -8.763 -0.542 1.00 62.72 124 GLY A N 1
ATOM 974 C CA . GLY A 1 124 ? -4.352 -9.325 -1.490 1.00 62.72 124 GLY A CA 1
ATOM 975 C C . GLY A 1 124 ? -3.614 -9.680 -2.774 1.00 62.72 124 GLY A C 1
ATOM 976 O O . GLY A 1 124 ? -3.423 -8.833 -3.650 1.00 62.72 124 GLY A O 1
ATOM 977 N N . HIS A 1 125 ? -3.185 -10.937 -2.918 1.00 51.88 125 HIS A N 1
ATOM 978 C CA . HIS A 1 125 ? -2.825 -11.440 -4.243 1.00 51.88 125 HIS A CA 1
ATOM 979 C C . HIS A 1 125 ? -4.054 -11.244 -5.143 1.00 51.88 125 HIS A C 1
ATOM 981 O O . HIS A 1 125 ? -5.167 -11.507 -4.698 1.00 51.88 125 HIS A O 1
ATOM 987 N N . ARG A 1 126 ? -3.891 -10.770 -6.387 1.00 53.47 126 ARG A N 1
ATOM 988 C CA . ARG A 1 126 ? -4.991 -10.583 -7.359 1.00 53.47 126 ARG A CA 1
ATOM 989 C C . ARG A 1 126 ? -5.636 -11.928 -7.752 1.00 53.47 126 ARG A C 1
ATOM 991 O O . ARG A 1 126 ? -5.580 -12.340 -8.907 1.00 53.47 126 ARG A O 1
ATOM 998 N N . GLU A 1 127 ? -6.239 -12.644 -6.807 1.00 48.25 127 GLU A N 1
ATOM 999 C CA . GLU A 1 127 ? -6.949 -13.909 -7.010 1.00 48.25 127 GLU A CA 1
ATOM 1000 C C . GLU A 1 127 ? -8.295 -13.724 -7.712 1.00 48.25 127 GLU A C 1
ATOM 1002 O O . GLU A 1 127 ? -8.867 -14.698 -8.197 1.00 48.25 127 GLU A O 1
ATOM 1007 N N . SER A 1 128 ? -8.747 -12.485 -7.908 1.00 48.34 128 SER A N 1
ATOM 1008 C CA . SER A 1 128 ? -10.007 -12.180 -8.597 1.00 48.34 128 SER A CA 1
ATOM 1009 C C . SER A 1 128 ? -10.016 -12.512 -10.107 1.00 48.34 128 SER A C 1
ATOM 1011 O O . SER A 1 128 ? -10.941 -12.154 -10.825 1.00 48.34 128 SER A O 1
ATOM 1013 N N . ASN A 1 129 ? -9.002 -13.218 -10.634 1.00 47.91 129 ASN A N 1
ATOM 1014 C CA . ASN A 1 129 ? -8.987 -13.678 -12.029 1.00 47.91 129 ASN A CA 1
ATOM 1015 C C . ASN A 1 129 ? -8.493 -15.124 -12.227 1.00 47.91 129 ASN A C 1
ATOM 1017 O O . ASN A 1 129 ? -8.130 -15.521 -13.339 1.00 47.91 129 ASN A O 1
ATOM 1021 N N . ARG A 1 130 ? -8.482 -15.932 -11.158 1.00 55.09 130 ARG A N 1
ATOM 1022 C CA . ARG A 1 130 ? -8.034 -17.337 -11.195 1.00 55.09 130 ARG A CA 1
ATOM 1023 C C . ARG A 1 130 ? -8.889 -18.178 -12.148 1.00 55.09 130 ARG A C 1
ATOM 1025 O O . ARG A 1 130 ? -8.358 -18.985 -12.907 1.00 55.09 130 ARG A O 1
ATOM 1032 N N . VAL A 1 131 ? -10.192 -17.893 -12.190 1.00 53.91 131 VAL A N 1
ATOM 1033 C CA . VAL A 1 131 ? -11.160 -18.522 -13.100 1.00 53.91 131 VAL A CA 1
ATOM 1034 C C . VAL A 1 131 ? -10.858 -18.174 -14.559 1.00 53.91 131 VAL A C 1
ATOM 1036 O O . VAL A 1 131 ? -10.769 -19.071 -15.391 1.00 53.91 131 VAL A O 1
ATOM 1039 N N . ALA A 1 132 ? -10.603 -16.904 -14.887 1.00 51.44 132 ALA A N 1
ATOM 1040 C CA . ALA A 1 132 ? -10.262 -16.527 -16.260 1.00 51.44 132 ALA A CA 1
ATOM 1041 C C . ALA A 1 132 ? -8.911 -17.110 -16.704 1.00 51.44 132 ALA A C 1
ATOM 1043 O O . ALA A 1 132 ? -8.761 -17.505 -17.860 1.00 51.44 132 ALA A O 1
ATOM 1044 N N . HIS A 1 133 ? -7.937 -17.204 -15.793 1.00 49.19 133 HIS A N 1
ATOM 1045 C CA . HIS A 1 133 ? -6.646 -17.834 -16.064 1.00 49.19 133 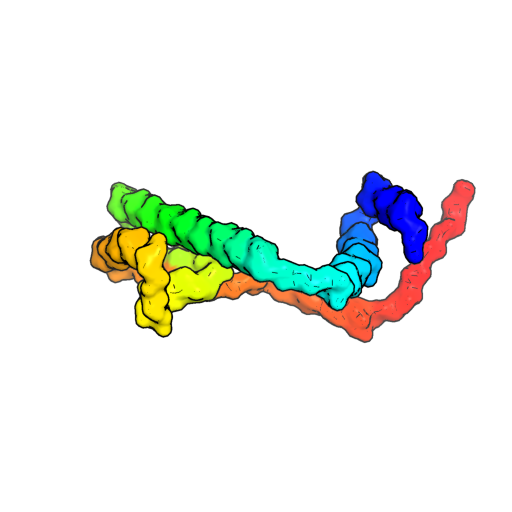HIS A CA 1
ATOM 1046 C C . HIS A 1 133 ? -6.772 -19.351 -16.281 1.00 49.19 133 HIS A C 1
ATOM 1048 O O . HIS A 1 133 ? -6.159 -19.887 -17.207 1.00 49.19 133 HIS A O 1
ATOM 1054 N N . ALA A 1 134 ? -7.598 -20.035 -15.482 1.00 58.53 134 ALA A N 1
ATOM 1055 C CA . ALA A 1 134 ? -7.876 -21.463 -15.621 1.00 58.53 134 ALA A CA 1
ATOM 1056 C C . ALA A 1 134 ? -8.635 -21.770 -16.920 1.00 58.53 134 ALA A C 1
ATOM 1058 O O . ALA A 1 134 ? -8.226 -22.653 -17.670 1.00 58.53 134 ALA A O 1
ATOM 1059 N N . VAL A 1 135 ? -9.666 -20.984 -17.244 1.00 54.72 135 VAL A N 1
ATOM 1060 C CA . VAL A 1 135 ? -10.436 -21.116 -18.492 1.00 54.72 135 VAL A CA 1
ATOM 1061 C C . VAL A 1 135 ? -9.550 -20.850 -19.711 1.00 54.72 135 VAL A C 1
ATOM 1063 O O . VAL A 1 135 ? -9.558 -21.630 -20.660 1.00 54.72 135 VAL A O 1
ATOM 1066 N N . ALA A 1 136 ? -8.723 -19.801 -19.686 1.00 51.38 136 ALA A N 1
ATOM 1067 C CA . ALA A 1 136 ? -7.781 -19.525 -20.770 1.00 51.38 136 ALA A CA 1
ATOM 1068 C C . ALA A 1 136 ? -6.728 -20.636 -20.930 1.00 51.38 136 ALA A C 1
ATOM 1070 O O . ALA A 1 136 ? -6.369 -20.975 -22.057 1.00 51.38 136 ALA A O 1
ATOM 1071 N N . SER A 1 137 ? -6.260 -21.220 -19.823 1.00 55.59 137 SER A N 1
ATOM 1072 C CA . SER A 1 137 ? -5.281 -22.314 -19.834 1.00 55.59 137 SER A CA 1
ATOM 1073 C C . SER A 1 137 ? -5.883 -23.638 -20.309 1.00 55.59 137 SER A C 1
ATOM 1075 O O . SER A 1 137 ? -5.227 -24.364 -21.050 1.00 55.59 137 SER A O 1
ATOM 1077 N N . TYR A 1 138 ? -7.130 -23.939 -19.941 1.00 63.59 138 TYR A N 1
ATOM 1078 C CA . TYR A 1 138 ? -7.851 -25.129 -20.397 1.00 63.59 138 TYR A CA 1
ATOM 1079 C C . TYR A 1 138 ? -8.140 -25.065 -21.900 1.00 63.59 138 TYR A C 1
ATOM 1081 O O . TYR A 1 138 ? -7.823 -25.995 -22.635 1.00 63.59 138 TYR A O 1
ATOM 1089 N N . VAL A 1 139 ? -8.645 -23.925 -22.383 1.00 57.56 139 VAL A N 1
ATOM 1090 C CA . VAL A 1 139 ? -8.893 -23.701 -23.817 1.00 57.56 139 VAL A CA 1
ATOM 1091 C C . VAL A 1 139 ? -7.593 -23.748 -24.625 1.00 57.56 139 VAL A C 1
ATOM 1093 O O . VAL A 1 139 ? -7.601 -24.207 -25.760 1.00 57.56 139 VAL A O 1
ATOM 1096 N N . PHE A 1 140 ? -6.465 -23.318 -24.054 1.00 51.38 140 PHE A N 1
ATOM 1097 C CA . PHE A 1 140 ? -5.160 -23.427 -24.708 1.00 51.38 140 PHE A CA 1
ATOM 1098 C C . PHE A 1 140 ? -4.642 -24.872 -24.789 1.00 51.38 140 PHE A C 1
ATOM 1100 O O . PHE A 1 140 ? -3.993 -25.218 -25.770 1.00 51.38 140 PHE A O 1
ATOM 1107 N N . ARG A 1 141 ? -4.920 -25.713 -23.783 1.00 47.09 141 ARG A N 1
ATOM 1108 C CA . ARG A 1 141 ? -4.468 -27.117 -23.757 1.00 47.09 141 ARG A CA 1
ATOM 1109 C C . ARG A 1 141 ? -5.361 -28.060 -24.564 1.00 47.09 141 ARG A C 1
ATOM 1111 O O . ARG A 1 141 ? -4.842 -29.001 -25.149 1.00 47.09 141 ARG A O 1
ATOM 1118 N N . ASN A 1 142 ? -6.669 -27.799 -24.613 1.00 52.97 142 ASN A N 1
ATOM 1119 C CA . ASN A 1 142 ? -7.653 -28.731 -25.178 1.00 52.97 142 ASN A CA 1
ATOM 1120 C C . ASN A 1 142 ? -8.388 -28.189 -26.420 1.00 52.97 142 ASN A C 1
ATOM 1122 O O . ASN A 1 142 ? -9.148 -28.923 -27.047 1.00 52.97 142 ASN A O 1
ATOM 1126 N N . GLY A 1 143 ? -8.211 -26.914 -26.781 1.00 43.62 143 GLY A N 1
ATOM 1127 C CA . GLY A 1 143 ? -8.908 -26.287 -27.904 1.00 43.62 143 GLY A CA 1
ATOM 1128 C C . GLY A 1 143 ? -8.246 -26.585 -29.247 1.00 43.62 143 GLY A C 1
ATOM 1129 O O . GLY A 1 143 ? -7.367 -25.841 -29.680 1.00 43.62 143 GLY A O 1
ATOM 1130 N N . GLY A 1 144 ? -8.696 -27.650 -29.912 1.00 45.31 144 GLY A N 1
ATOM 1131 C CA . GLY A 1 144 ? -8.385 -27.932 -31.315 1.00 45.31 144 GLY A CA 1
ATOM 1132 C C . GLY A 1 144 ? -8.859 -26.826 -32.268 1.00 45.31 144 GLY A C 1
ATOM 1133 O O . GLY A 1 144 ? -9.691 -25.981 -31.931 1.00 45.31 144 GLY A O 1
ATOM 1134 N N . SER A 1 145 ? -8.291 -26.812 -33.474 1.00 44.44 145 SER A N 1
ATOM 1135 C CA . SER A 1 145 ? -8.520 -25.818 -34.527 1.00 44.44 145 SER A CA 1
ATOM 1136 C C . SER A 1 145 ? -9.980 -25.765 -34.988 1.00 44.44 145 SER A C 1
ATOM 1138 O O . SER A 1 145 ? -10.396 -26.520 -35.862 1.00 44.44 145 SER A O 1
ATOM 1140 N N . HIS A 1 146 ? -10.750 -24.824 -34.441 1.00 39.53 146 HIS A N 1
ATOM 1141 C CA . HIS A 1 146 ? -12.067 -24.467 -34.963 1.00 39.53 146 HIS A CA 1
ATOM 1142 C C . HIS A 1 146 ? -11.930 -23.387 -36.042 1.00 39.53 146 HIS A C 1
ATOM 1144 O O . HIS A 1 146 ? -11.679 -22.214 -35.753 1.00 39.53 146 HIS A O 1
ATOM 1150 N N . TYR A 1 147 ? -12.092 -23.808 -37.296 1.00 35.69 147 TYR A N 1
ATOM 1151 C CA . TYR A 1 147 ? -12.318 -22.927 -38.436 1.00 35.69 147 TYR A CA 1
ATOM 1152 C C . TYR A 1 147 ? -13.726 -22.332 -38.330 1.00 35.69 147 TYR A C 1
ATOM 1154 O O . TYR A 1 147 ? -14.710 -23.067 -38.302 1.00 35.69 147 TYR A O 1
ATOM 1162 N N . TRP A 1 148 ? -13.829 -21.004 -38.305 1.00 33.75 148 TRP A N 1
ATOM 1163 C CA . TRP A 1 148 ? -15.090 -20.315 -38.573 1.00 33.75 148 TRP A CA 1
ATOM 1164 C C . TRP A 1 148 ? -15.201 -20.145 -40.086 1.00 33.75 148 TRP A C 1
ATOM 1166 O O . TRP A 1 148 ? -14.737 -19.156 -40.648 1.00 33.75 148 TRP A O 1
ATOM 1176 N N . GLY A 1 149 ? -15.739 -21.167 -40.750 1.00 36.09 149 GLY A N 1
ATOM 1177 C CA . GLY A 1 149 ? -16.236 -21.030 -42.112 1.00 36.09 149 GLY A CA 1
ATOM 1178 C C . GLY A 1 149 ? -17.573 -20.299 -42.075 1.00 36.09 149 GLY A C 1
ATOM 1179 O O . GLY A 1 149 ? -18.500 -20.743 -41.405 1.00 36.09 149 GLY A O 1
ATOM 1180 N N . SER A 1 150 ? -17.673 -19.186 -42.791 1.00 33.72 150 SER A N 1
ATOM 1181 C CA . SER A 1 150 ? -18.946 -18.532 -43.092 1.00 33.72 150 SER A CA 1
ATOM 1182 C C . SER A 1 150 ? -19.099 -18.448 -44.608 1.00 33.72 150 SER A C 1
ATOM 1184 O O . SER A 1 150 ? -18.551 -17.555 -45.251 1.00 33.72 150 SER A O 1
ATOM 1186 N N . HIS A 1 151 ? -19.789 -19.452 -45.153 1.00 30.33 151 HIS A N 1
ATOM 1187 C CA . HIS A 1 151 ? -20.521 -19.386 -46.418 1.00 30.33 151 HIS A CA 1
ATOM 1188 C C . HIS A 1 151 ? -21.870 -18.675 -46.175 1.00 30.33 151 HIS A C 1
ATOM 1190 O O . HIS A 1 151 ? -22.310 -18.633 -45.023 1.00 30.33 151 HIS A O 1
ATOM 1196 N N . TRP A 1 152 ? -22.514 -18.223 -47.260 1.00 30.06 152 TRP A N 1
ATOM 1197 C CA . TRP A 1 152 ? -23.782 -17.461 -47.363 1.00 30.06 152 TRP A CA 1
ATOM 1198 C C . TRP A 1 152 ? -23.640 -15.954 -47.077 1.00 30.06 152 TRP A C 1
ATOM 1200 O O . TRP A 1 152 ? -23.254 -15.575 -45.976 1.00 30.06 152 TRP A O 1
ATOM 1210 N N . SER A 1 153 ? -23.939 -15.018 -47.983 1.00 34.94 153 SER A N 1
ATOM 1211 C CA . SER A 1 153 ? -24.411 -15.018 -49.379 1.00 34.94 153 SER A CA 1
ATOM 1212 C C . SER A 1 153 ? -24.011 -13.686 -50.016 1.00 34.94 153 SER A C 1
ATOM 1214 O O . SER A 1 153 ? -23.824 -12.714 -49.248 1.00 34.94 153 SER A O 1
#

pLDDT: mean 70.07, std 14.53, range [30.06, 88.25]

Sequence (153 aa):
MKWKSASGVLCDRRMLLKLKGKFYRTAIRSAMLYGTECWAVKHQHIHKMGAAEMRMLRWSCRAIRYALQFCITDGIDNIIIEMDTKNVCQMINKAVDADANLEGILHGIWSALNSLGSAKVAYGHRESNRVAHAVASYVFRNGGSHYWGSHWS

Foldseek 3Di:
DPVVVLVCQLPDPPDDVVVNVVSCVPPVVVVVVVVCVVDPCPPVNVVVVVVVVVVVLQVVLVVLLVVLVVCVVVVPQAEEAEDQDPVSLCVLVVVDPDDPSCVVSSVSNNVSVVVRNHYHYDHDHPCVCVVVVVVVVCCVVPPDDDDPDDDDD